Protein AF-A0A0E1WCN3-F1 (afdb_monomer_lite)

pLDDT: mean 86.51, std 7.14, range [53.78, 95.5]

Foldseek 3Di:
DWDWDDDPQKIKIKDWDWDQDDPVGIKIFIWIWIARNPPRHTPDTDTRLDIGHPPDDDDPVVVVVSVVVSVVVVVVVVVVD

Radius of gyration: 14.01 Å; chains: 1; bounding box: 36×18×38 Å

Secondary structure (DSSP, 8-state):
-EEEEEETTEEEEEEEEEEEEETTEEEEEEEEEEEETTT--EEEEEEEEEEEETTPPP-HHHHHHHHHHHHHHHHHHHHT-

Sequence (81 aa):
MLERFTYRGYDVEIEAIEREGDALGPRVLVGMSIVRVRDGEVLFRESPIRVLPAGVTITSELAIEYRRDEARRRVDDATAR

Structure (mmCIF, N/CA/C/O backbone):
data_AF-A0A0E1WCN3-F1
#
_entry.id   AF-A0A0E1WCN3-F1
#
loop_
_atom_site.group_PDB
_atom_site.id
_atom_site.type_symbol
_atom_site.label_atom_id
_atom_site.label_alt_id
_atom_site.label_comp_id
_atom_site.label_asym_id
_atom_site.label_entity_id
_atom_site.label_seq_id
_atom_site.pdbx_PDB_ins_code
_atom_site.Cartn_x
_atom_site.Cartn_y
_atom_site.Cartn_z
_atom_site.occupancy
_atom_site.B_iso_or_equiv
_atom_site.auth_seq_id
_atom_site.auth_comp_id
_atom_site.auth_asym_id
_atom_site.auth_atom_id
_atom_site.pdbx_PDB_model_num
ATOM 1 N N . MET A 1 1 ? 11.204 -1.432 1.463 1.00 82.00 1 MET A N 1
ATOM 2 C CA . MET A 1 1 ? 10.812 -0.389 2.438 1.00 82.00 1 MET A CA 1
ATOM 3 C C . MET A 1 1 ? 9.464 -0.758 3.034 1.00 82.00 1 MET A C 1
ATOM 5 O O . MET A 1 1 ? 8.623 -1.259 2.301 1.00 82.00 1 MET A O 1
ATOM 9 N N . LEU A 1 2 ? 9.271 -0.531 4.334 1.00 85.62 2 LEU A N 1
ATOM 10 C CA . LEU A 1 2 ? 8.002 -0.759 5.024 1.00 85.62 2 LEU A CA 1
ATOM 11 C C . LEU A 1 2 ? 7.613 0.521 5.765 1.00 85.62 2 LEU A C 1
ATOM 13 O O . LEU A 1 2 ? 8.376 0.979 6.614 1.00 85.62 2 LEU A O 1
ATOM 17 N N . GLU A 1 3 ? 6.454 1.085 5.444 1.00 87.75 3 GLU A N 1
ATOM 18 C CA . GLU A 1 3 ? 5.901 2.272 6.101 1.00 87.75 3 GLU A CA 1
ATOM 19 C C . GLU A 1 3 ? 4.590 1.901 6.797 1.00 87.75 3 GLU A C 1
ATOM 21 O O . GLU A 1 3 ? 3.769 1.160 6.254 1.00 87.75 3 GLU A O 1
ATOM 26 N N . ARG A 1 4 ? 4.407 2.386 8.027 1.00 90.81 4 ARG A N 1
ATOM 27 C CA . ARG A 1 4 ? 3.227 2.116 8.851 1.00 90.81 4 ARG A CA 1
ATOM 28 C C . ARG A 1 4 ? 2.750 3.406 9.486 1.00 90.81 4 ARG A C 1
ATOM 30 O O . ARG A 1 4 ? 3.551 4.123 10.084 1.00 90.81 4 ARG A O 1
ATOM 37 N N . PHE A 1 5 ? 1.455 3.673 9.401 1.00 90.50 5 PHE A N 1
ATOM 38 C CA . PHE A 1 5 ? 0.842 4.826 10.048 1.00 90.50 5 PHE A CA 1
ATOM 39 C C . PHE A 1 5 ? -0.611 4.543 10.410 1.00 90.50 5 PHE A C 1
ATOM 41 O O . PHE A 1 5 ? -1.274 3.702 9.803 1.00 90.50 5 PHE A O 1
ATOM 48 N N . THR A 1 6 ? -1.122 5.286 11.386 1.00 90.69 6 THR A N 1
ATOM 49 C CA . THR A 1 6 ? -2.530 5.219 11.771 1.00 90.69 6 THR A CA 1
ATOM 50 C C . THR A 1 6 ? -3.288 6.376 11.129 1.00 90.69 6 THR A C 1
ATOM 52 O O . THR A 1 6 ? -2.908 7.541 11.250 1.00 90.69 6 THR A O 1
ATOM 55 N N . TYR A 1 7 ? -4.403 6.074 10.474 1.00 85.56 7 TYR A N 1
ATOM 56 C CA . TYR A 1 7 ? -5.286 7.054 9.855 1.00 85.56 7 TYR A CA 1
ATOM 57 C C . TYR A 1 7 ? -6.728 6.796 10.283 1.00 85.56 7 TYR A C 1
ATOM 59 O O . TYR A 1 7 ? -7.286 5.753 9.974 1.00 85.56 7 TYR A O 1
ATOM 67 N N . ARG A 1 8 ? -7.358 7.745 10.991 1.00 88.75 8 ARG A N 1
ATOM 68 C CA . ARG A 1 8 ? -8.787 7.690 11.383 1.00 88.75 8 ARG A CA 1
ATOM 69 C C . ARG A 1 8 ? -9.232 6.367 12.049 1.00 88.75 8 ARG A C 1
ATOM 71 O O . ARG A 1 8 ? -10.345 5.908 11.811 1.00 88.75 8 ARG A O 1
ATOM 78 N N . GLY A 1 9 ? -8.384 5.768 12.889 1.00 91.12 9 GLY A N 1
ATOM 79 C CA . GLY A 1 9 ? -8.678 4.495 13.569 1.00 91.12 9 GLY A CA 1
ATOM 80 C C . GLY A 1 9 ? -8.400 3.241 12.730 1.00 91.12 9 GLY A C 1
ATOM 81 O O . GLY A 1 9 ? -8.848 2.150 13.088 1.00 91.12 9 GLY A O 1
ATOM 82 N N . TYR A 1 10 ? -7.666 3.394 11.630 1.00 92.38 10 TYR A N 1
ATOM 83 C CA . TYR A 1 10 ? -7.150 2.307 10.808 1.00 92.38 10 TYR A CA 1
ATOM 84 C C . TYR A 1 10 ? -5.628 2.304 10.855 1.00 92.38 10 TYR A C 1
ATOM 86 O O . TYR A 1 10 ? -5.017 3.361 10.705 1.00 92.38 10 TYR A O 1
ATOM 94 N N . ASP A 1 11 ? -5.033 1.131 11.013 1.00 93.69 11 ASP A N 1
ATOM 95 C CA . ASP A 1 11 ? -3.614 0.922 10.784 1.00 93.69 11 ASP A CA 1
ATOM 96 C C . ASP A 1 11 ? -3.406 0.623 9.307 1.00 93.69 11 ASP A C 1
ATOM 98 O O . ASP A 1 11 ? -4.009 -0.292 8.741 1.00 93.69 11 ASP A O 1
ATOM 102 N N . VAL A 1 12 ? -2.573 1.440 8.678 1.00 91.19 12 VAL A N 1
ATOM 103 C CA . VAL A 1 12 ? -2.218 1.328 7.271 1.00 91.19 12 VAL A CA 1
ATOM 104 C C . VAL A 1 12 ? -0.766 0.892 7.193 1.00 91.19 12 VAL A C 1
ATOM 106 O O . VAL A 1 12 ? 0.117 1.517 7.780 1.00 91.19 12 VAL A O 1
ATOM 109 N N . GLU A 1 13 ? -0.526 -0.186 6.459 1.00 92.94 13 GLU A N 1
ATOM 110 C CA . GLU A 1 13 ? 0.805 -0.688 6.145 1.00 92.94 13 GLU A CA 1
ATOM 111 C C . GLU A 1 13 ? 1.031 -0.602 4.638 1.00 92.94 13 GLU A C 1
ATOM 113 O O . GLU A 1 13 ? 0.177 -1.007 3.845 1.00 92.94 13 GLU A O 1
ATOM 118 N N . ILE A 1 14 ? 2.191 -0.077 4.258 1.00 89.75 14 ILE A N 1
ATOM 119 C CA . ILE A 1 14 ? 2.659 0.003 2.881 1.00 89.75 14 ILE A CA 1
ATOM 120 C C . ILE A 1 14 ? 3.977 -0.744 2.790 1.00 89.75 14 ILE A C 1
ATOM 122 O O . ILE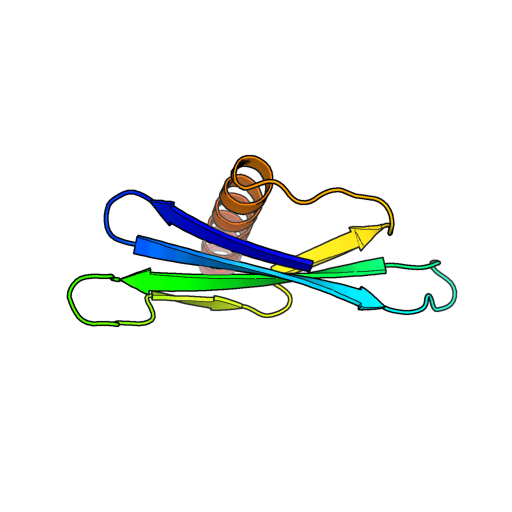 A 1 14 ? 4.955 -0.402 3.457 1.00 89.75 14 ILE A O 1
ATOM 126 N N . GLU A 1 15 ? 4.013 -1.730 1.908 1.00 90.50 15 GLU A N 1
ATOM 127 C CA . GLU A 1 15 ? 5.212 -2.492 1.607 1.00 90.50 15 GLU A CA 1
ATOM 128 C C . GLU A 1 15 ? 5.684 -2.135 0.199 1.00 90.50 15 GLU A C 1
ATOM 130 O O . GLU A 1 15 ? 4.935 -2.253 -0.763 1.00 90.50 15 GLU A O 1
ATOM 135 N N . ALA A 1 16 ? 6.927 -1.687 0.062 1.00 88.00 16 ALA A N 1
ATOM 136 C CA . ALA A 1 16 ? 7.554 -1.436 -1.228 1.00 88.00 16 ALA A CA 1
ATOM 137 C C . ALA A 1 16 ? 8.735 -2.394 -1.405 1.00 88.00 16 ALA A C 1
ATOM 139 O O . ALA A 1 16 ? 9.734 -2.304 -0.681 1.00 88.00 16 ALA A O 1
ATOM 140 N N . ILE A 1 17 ? 8.609 -3.313 -2.360 1.00 88.25 17 ILE A N 1
ATOM 141 C CA . ILE A 1 17 ? 9.609 -4.336 -2.669 1.00 88.25 17 ILE A CA 1
ATOM 142 C C . ILE A 1 17 ? 10.255 -3.987 -4.005 1.00 88.25 17 ILE A C 1
ATOM 144 O O . ILE A 1 17 ? 9.591 -3.970 -5.043 1.00 88.25 17 ILE A O 1
ATOM 148 N N . GLU A 1 18 ? 11.557 -3.722 -3.980 1.00 87.25 18 GLU A N 1
ATOM 149 C CA . GLU A 1 18 ? 12.345 -3.600 -5.201 1.00 87.25 18 GLU A CA 1
ATOM 150 C C . GLU A 1 18 ? 12.4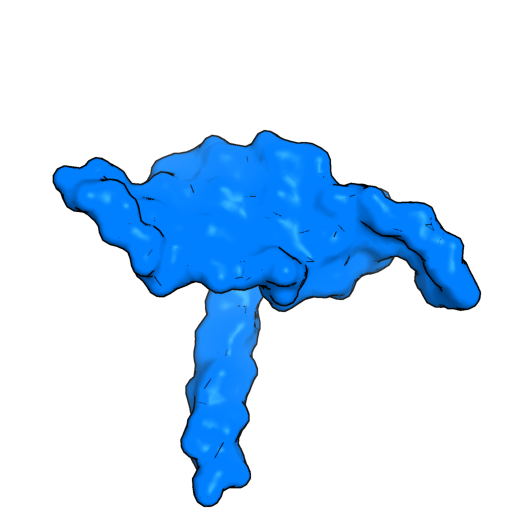70 -4.966 -5.879 1.00 87.25 18 GLU A C 1
ATOM 152 O O . GLU A 1 18 ? 12.781 -5.981 -5.254 1.00 87.25 18 GLU A O 1
ATOM 157 N N . ARG A 1 19 ? 12.204 -4.983 -7.179 1.00 82.38 19 ARG A N 1
ATOM 158 C CA . ARG A 1 19 ? 12.371 -6.130 -8.062 1.00 82.38 19 ARG A CA 1
ATOM 159 C C . ARG A 1 19 ? 13.455 -5.785 -9.067 1.00 82.38 19 ARG A C 1
ATOM 161 O O . ARG A 1 19 ? 13.356 -4.768 -9.762 1.00 82.38 19 ARG A O 1
ATOM 168 N N . GLU A 1 20 ? 14.461 -6.656 -9.151 1.00 75.12 20 GLU A N 1
ATOM 169 C CA . GLU A 1 20 ? 15.441 -6.606 -10.232 1.00 75.12 20 GLU A CA 1
ATOM 170 C C . GLU A 1 20 ? 14.712 -6.610 -11.576 1.00 75.12 20 GLU A C 1
ATOM 172 O O . GLU A 1 20 ? 13.753 -7.360 -11.790 1.00 75.12 20 GLU A O 1
ATOM 177 N N . GLY A 1 21 ? 15.126 -5.678 -12.429 1.00 65.75 21 GLY A N 1
ATOM 178 C CA . GLY A 1 21 ? 14.456 -5.388 -13.682 1.00 65.75 21 GLY A CA 1
ATOM 179 C C . GLY A 1 21 ? 14.604 -6.509 -14.695 1.00 65.75 21 GLY A C 1
ATOM 180 O O . GLY A 1 21 ? 15.682 -7.072 -14.857 1.00 65.75 21 GLY A O 1
ATOM 181 N N . ASP A 1 22 ? 13.520 -6.779 -15.415 1.00 70.38 22 ASP A N 1
ATOM 182 C CA . ASP A 1 22 ? 13.564 -7.481 -16.694 1.00 70.38 22 ASP A CA 1
ATOM 183 C C . ASP A 1 22 ? 13.908 -6.477 -17.822 1.00 70.38 22 ASP A C 1
ATOM 185 O O . ASP A 1 22 ? 14.562 -5.457 -17.591 1.00 70.38 22 ASP A O 1
ATOM 189 N N . ALA A 1 23 ? 13.458 -6.723 -19.055 1.00 71.12 23 ALA A N 1
ATOM 190 C CA . ALA A 1 23 ? 13.659 -5.822 -20.195 1.00 71.12 23 ALA A CA 1
ATOM 191 C C . ALA A 1 23 ? 13.138 -4.381 -19.978 1.00 71.12 23 ALA A C 1
ATOM 193 O O . ALA A 1 23 ? 13.479 -3.487 -20.750 1.00 71.12 23 ALA A O 1
ATOM 194 N N . LEU A 1 24 ? 12.312 -4.143 -18.954 1.00 72.12 24 LEU A N 1
ATOM 195 C CA . LEU A 1 24 ? 11.692 -2.851 -18.657 1.00 72.12 24 LEU A CA 1
ATOM 196 C C . LEU A 1 24 ? 12.380 -2.096 -17.506 1.00 72.12 24 LEU A C 1
ATOM 198 O O . LEU A 1 24 ? 11.869 -1.063 -17.066 1.00 72.12 24 LEU A O 1
ATOM 202 N N . GLY A 1 25 ? 13.532 -2.587 -17.039 1.00 80.12 25 GLY A N 1
ATOM 203 C CA . GLY A 1 25 ? 14.328 -1.958 -15.988 1.00 80.12 25 GLY A CA 1
ATOM 204 C C . GLY A 1 25 ? 13.812 -2.230 -14.568 1.00 80.12 25 GLY A C 1
ATOM 205 O O . GLY A 1 25 ? 12.776 -2.875 -14.386 1.00 80.12 25 GLY A O 1
ATOM 206 N N . PRO A 1 26 ? 14.561 -1.794 -13.539 1.00 84.62 26 PRO A N 1
ATOM 207 C CA . PRO A 1 26 ? 14.235 -2.057 -12.141 1.00 84.62 26 PRO A CA 1
ATOM 208 C C . PRO A 1 26 ? 12.906 -1.405 -11.748 1.00 84.62 26 PRO A C 1
ATOM 210 O O . PRO A 1 26 ? 12.591 -0.279 -12.148 1.00 84.62 26 PRO A O 1
ATOM 213 N N . ARG A 1 27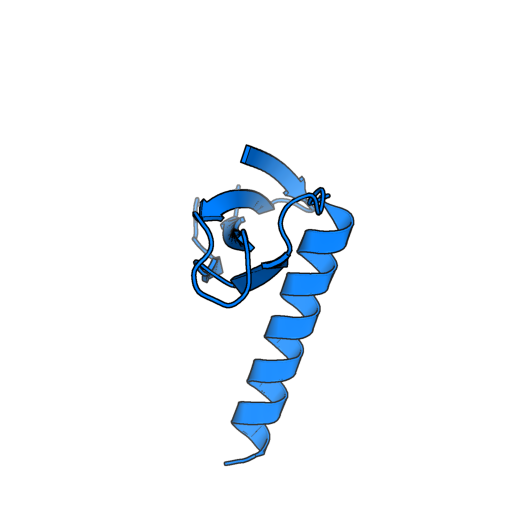 ? 12.115 -2.131 -10.957 1.00 89.38 27 ARG A N 1
ATOM 214 C CA . ARG A 1 27 ? 10.749 -1.749 -10.577 1.00 89.38 27 ARG A CA 1
ATOM 215 C C . ARG A 1 27 ? 10.536 -1.895 -9.084 1.00 89.38 27 ARG A C 1
ATOM 217 O O . ARG A 1 27 ? 11.195 -2.689 -8.425 1.00 89.38 27 ARG A O 1
ATOM 224 N N . VAL A 1 28 ? 9.551 -1.173 -8.572 1.00 88.56 28 VAL A N 1
ATOM 225 C CA . VAL A 1 28 ? 9.064 -1.305 -7.202 1.00 88.56 28 VAL A CA 1
ATOM 226 C C . VAL A 1 28 ? 7.637 -1.830 -7.247 1.00 88.56 28 VAL A C 1
ATOM 228 O O . VAL A 1 28 ? 6.761 -1.245 -7.889 1.00 88.56 28 VAL A O 1
ATOM 231 N N . LEU A 1 29 ? 7.414 -2.952 -6.570 1.00 89.56 29 LEU A N 1
ATOM 232 C CA . LEU A 1 29 ? 6.090 -3.484 -6.285 1.00 89.56 29 LEU A CA 1
ATOM 233 C C . LEU A 1 29 ? 5.600 -2.869 -4.980 1.00 89.56 29 LEU A C 1
ATOM 235 O O . LEU A 1 29 ? 6.258 -3.004 -3.951 1.00 89.56 29 LEU A O 1
ATOM 239 N N . VAL A 1 30 ? 4.454 -2.199 -5.028 1.00 89.50 30 VAL A N 1
ATOM 240 C CA . VAL A 1 30 ? 3.831 -1.593 -3.852 1.00 89.50 30 VAL A CA 1
ATOM 241 C C . VAL A 1 30 ? 2.665 -2.468 -3.420 1.00 89.50 30 VAL A C 1
ATOM 243 O O . VAL A 1 30 ? 1.738 -2.678 -4.200 1.00 89.50 30 VAL A O 1
ATOM 246 N N . GLY A 1 31 ? 2.709 -2.971 -2.194 1.00 92.38 31 GLY A N 1
ATOM 247 C CA . GLY A 1 31 ? 1.610 -3.610 -1.483 1.00 92.38 31 GLY A CA 1
ATOM 248 C C . GLY A 1 31 ? 1.022 -2.681 -0.421 1.00 92.38 31 GLY A C 1
ATOM 249 O O . GLY A 1 31 ? 1.692 -1.775 0.077 1.00 92.38 31 GLY A O 1
ATOM 250 N N . MET A 1 32 ? -0.245 -2.900 -0.081 1.00 93.31 32 MET A N 1
ATOM 251 C CA . MET A 1 32 ? -0.948 -2.151 0.956 1.00 93.31 32 MET A CA 1
ATOM 252 C C . MET A 1 32 ? -1.873 -3.060 1.768 1.00 93.31 32 MET A C 1
ATOM 254 O O . MET A 1 32 ? -2.600 -3.889 1.215 1.00 93.31 32 MET A O 1
ATOM 258 N N . SER A 1 33 ? -1.894 -2.839 3.080 1.00 94.31 33 SER A N 1
ATOM 259 C CA . SER A 1 33 ? -2.831 -3.443 4.025 1.00 94.31 33 SER A CA 1
ATOM 260 C C . SER A 1 33 ? -3.495 -2.359 4.871 1.00 94.31 33 SER A C 1
ATOM 262 O O . SER A 1 33 ? -2.841 -1.403 5.283 1.00 94.31 33 SER A O 1
ATOM 264 N N . ILE A 1 34 ? -4.798 -2.493 5.120 1.00 92.69 34 ILE A N 1
ATOM 265 C CA . ILE A 1 34 ? -5.563 -1.612 6.007 1.00 92.69 34 ILE A CA 1
ATOM 266 C C . ILE A 1 34 ? -6.302 -2.483 7.013 1.00 92.69 34 ILE A C 1
ATOM 268 O O . ILE A 1 34 ? -7.165 -3.285 6.645 1.00 92.69 34 ILE A O 1
ATOM 272 N N . VAL A 1 35 ? -5.982 -2.287 8.286 1.00 95.06 35 VAL A N 1
ATOM 273 C CA . VAL A 1 35 ? -6.544 -3.026 9.413 1.00 95.06 35 VAL A CA 1
ATOM 274 C C . VAL A 1 35 ? -7.283 -2.056 10.321 1.00 95.06 35 VAL A C 1
ATOM 276 O O . VAL A 1 35 ? -6.805 -0.961 10.604 1.00 95.06 35 VAL A O 1
ATOM 279 N N . ARG A 1 36 ? -8.478 -2.414 10.780 1.00 95.44 36 ARG A N 1
ATOM 280 C CA . ARG A 1 36 ? -9.206 -1.597 11.748 1.00 95.44 36 ARG A CA 1
ATOM 281 C 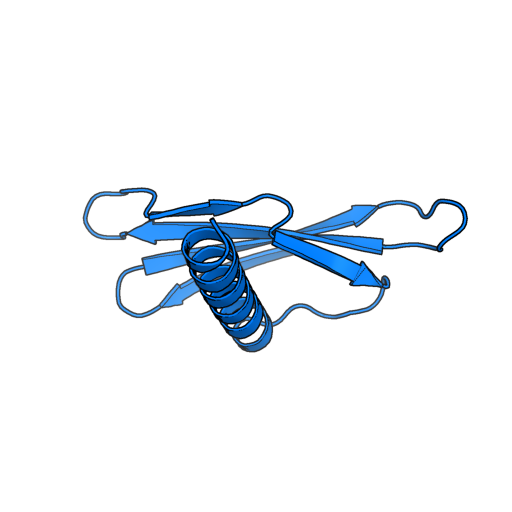C . ARG A 1 36 ? -8.612 -1.800 13.141 1.00 95.44 36 ARG A C 1
ATOM 283 O O . ARG A 1 36 ? -8.579 -2.914 13.647 1.00 95.44 36 ARG A O 1
ATOM 290 N N . VAL A 1 37 ? -8.210 -0.708 13.793 1.00 94.88 37 VAL A N 1
ATOM 291 C CA . VAL A 1 37 ? -7.490 -0.752 15.083 1.00 94.88 37 VAL A CA 1
ATOM 292 C C . VAL A 1 37 ? -8.318 -1.414 16.186 1.00 94.88 37 VAL A C 1
ATOM 294 O O . VAL A 1 37 ? -7.787 -2.139 17.019 1.00 94.88 37 VAL A O 1
ATOM 297 N N . ARG A 1 38 ? -9.633 -1.166 16.211 1.00 94.69 38 ARG A N 1
ATOM 298 C CA . ARG A 1 38 ? -10.493 -1.566 17.339 1.00 94.69 38 ARG A CA 1
ATOM 299 C C . ARG A 1 38 ? -10.643 -3.082 17.509 1.00 94.69 38 ARG A C 1
ATOM 301 O O . ARG A 1 38 ? -10.876 -3.538 18.620 1.00 94.69 38 ARG A O 1
ATOM 308 N N . ASP A 1 39 ? -10.618 -3.827 16.408 1.00 95.00 39 ASP A N 1
ATOM 309 C CA . ASP A 1 39 ? -10.989 -5.247 16.346 1.00 95.00 39 ASP A CA 1
ATOM 310 C C . ASP A 1 39 ? -9.995 -6.084 15.527 1.00 95.00 39 ASP A C 1
ATOM 312 O O . ASP A 1 39 ? -10.117 -7.305 15.482 1.00 95.00 39 ASP A O 1
ATOM 316 N N . GLY A 1 40 ? -8.996 -5.453 14.902 1.00 93.19 40 GLY A N 1
ATOM 317 C CA . GLY A 1 40 ? -8.022 -6.127 14.052 1.00 93.19 40 GLY A CA 1
ATOM 318 C C . GLY A 1 40 ? -8.593 -6.594 12.712 1.00 93.19 40 GLY A C 1
ATOM 319 O O . GLY A 1 40 ? -7.943 -7.379 12.022 1.00 93.19 40 GLY A O 1
ATOM 320 N N . GLU A 1 41 ? -9.795 -6.152 12.322 1.00 95.50 41 GLU A N 1
ATOM 321 C CA . GLU A 1 41 ? -10.410 -6.571 11.062 1.00 95.50 41 GLU A CA 1
ATOM 322 C C . GLU A 1 41 ? -9.590 -6.065 9.866 1.00 95.50 41 GLU A C 1
ATOM 324 O O . GLU A 1 41 ? -9.357 -4.863 9.717 1.00 95.50 41 GLU A O 1
ATOM 329 N N . VAL A 1 42 ? -9.178 -6.975 8.979 1.00 94.31 42 VAL A N 1
ATOM 330 C CA . VAL A 1 42 ? -8.514 -6.619 7.718 1.00 94.31 42 VAL A CA 1
ATOM 331 C C . VAL A 1 42 ? -9.569 -6.139 6.726 1.00 94.31 42 VAL A C 1
ATOM 333 O O . VAL A 1 42 ? -10.347 -6.931 6.202 1.00 94.31 42 VAL A O 1
ATOM 336 N N . LEU A 1 43 ? -9.582 -4.837 6.444 1.00 91.19 43 LEU A N 1
ATOM 337 C CA . LEU A 1 43 ? -10.540 -4.222 5.518 1.00 91.19 43 LEU A CA 1
ATOM 338 C C . LEU A 1 43 ? -10.043 -4.220 4.076 1.00 91.19 43 LEU A C 1
ATOM 340 O O . LEU A 1 43 ? -10.828 -4.106 3.135 1.00 91.19 43 LEU A O 1
ATOM 344 N N . PHE A 1 44 ? -8.727 -4.279 3.901 1.00 91.25 44 PHE A N 1
ATOM 345 C CA . PHE A 1 44 ? -8.098 -4.258 2.595 1.00 91.25 44 PHE A CA 1
ATOM 346 C C . PHE A 1 44 ? -6.716 -4.891 2.671 1.00 91.25 44 PHE A C 1
ATOM 348 O O . PHE A 1 44 ? -5.957 -4.604 3.595 1.00 91.25 44 PHE A O 1
ATOM 355 N N . ARG A 1 45 ? -6.384 -5.718 1.680 1.00 92.81 45 ARG A N 1
ATOM 356 C CA . ARG A 1 45 ? -5.044 -6.269 1.502 1.00 92.81 45 ARG A CA 1
ATOM 357 C C . ARG A 1 45 ? -4.809 -6.572 0.029 1.00 92.81 45 ARG A C 1
ATOM 359 O O . ARG A 1 45 ? -5.510 -7.398 -0.539 1.00 92.81 45 ARG A O 1
ATOM 366 N N . GLU A 1 46 ? -3.815 -5.920 -0.554 1.00 90.94 46 GLU A N 1
ATOM 367 C CA . GLU A 1 46 ? -3.424 -6.060 -1.958 1.00 90.94 46 GLU A CA 1
ATOM 368 C C . GLU A 1 46 ? -1.899 -6.039 -2.056 1.00 90.94 46 GLU A C 1
ATOM 370 O O . GLU A 1 46 ? -1.253 -5.152 -1.497 1.00 90.94 46 GLU A O 1
ATOM 375 N N . SER A 1 47 ? -1.312 -7.006 -2.759 1.00 89.62 47 SER A N 1
ATOM 376 C CA . SER A 1 47 ? 0.127 -7.029 -3.032 1.00 89.62 47 SER A CA 1
ATOM 377 C C . SER A 1 47 ? 0.404 -7.721 -4.378 1.00 89.62 47 SER A C 1
ATOM 379 O O . SER A 1 47 ? 0.274 -8.946 -4.449 1.00 89.62 47 SER A O 1
ATOM 381 N N . PRO A 1 48 ? 0.765 -6.973 -5.445 1.00 89.12 48 PRO A N 1
ATOM 382 C CA . PRO A 1 48 ? 0.888 -5.512 -5.507 1.00 89.12 48 PRO A CA 1
ATOM 383 C C . PRO A 1 48 ? -0.447 -4.799 -5.799 1.00 89.12 48 PRO A C 1
ATOM 385 O O . PRO A 1 48 ? -1.216 -5.247 -6.641 1.00 89.12 48 PRO A O 1
ATOM 388 N N . ILE A 1 49 ? -0.664 -3.626 -5.197 1.00 88.88 49 ILE A N 1
ATOM 389 C CA . ILE A 1 49 ? -1.688 -2.654 -5.630 1.00 88.88 49 ILE A CA 1
ATOM 390 C C . ILE A 1 49 ? -1.176 -1.774 -6.788 1.00 88.88 49 ILE A C 1
ATOM 392 O O . ILE A 1 49 ? -1.954 -1.239 -7.581 1.00 88.88 49 ILE A O 1
ATOM 396 N N . ARG A 1 50 ? 0.150 -1.592 -6.906 1.00 89.44 50 ARG A N 1
ATOM 397 C CA . ARG A 1 50 ? 0.761 -0.816 -7.995 1.00 89.44 50 ARG A CA 1
ATOM 398 C C . ARG A 1 50 ? 2.189 -1.269 -8.299 1.00 89.44 50 ARG A C 1
ATOM 400 O O . ARG A 1 50 ? 2.906 -1.749 -7.425 1.00 89.44 50 ARG A O 1
ATOM 407 N N . VAL A 1 51 ? 2.594 -1.082 -9.553 1.00 89.56 51 VAL A N 1
ATOM 408 C CA . VAL A 1 51 ? 3.963 -1.291 -10.041 1.00 89.56 51 VAL A CA 1
ATOM 409 C C . VAL A 1 51 ? 4.502 0.049 -10.518 1.00 89.56 51 VAL A C 1
ATOM 411 O O . VAL A 1 51 ? 3.832 0.737 -11.288 1.00 89.56 51 VAL A O 1
ATOM 414 N N . LEU A 1 52 ? 5.691 0.422 -10.055 1.00 88.06 52 LEU A N 1
ATOM 415 C CA . LEU A 1 52 ? 6.316 1.712 -10.344 1.00 88.06 52 LEU A CA 1
ATOM 416 C C . LEU A 1 52 ? 7.758 1.522 -10.825 1.00 88.06 52 LEU A C 1
ATOM 418 O O . LEU A 1 52 ? 8.368 0.493 -10.521 1.00 88.06 52 LEU A O 1
ATOM 422 N N . PRO A 1 53 ? 8.330 2.496 -11.552 1.00 87.56 53 PRO A N 1
ATOM 423 C CA . PRO A 1 53 ? 9.769 2.540 -11.787 1.00 87.56 53 PRO A CA 1
ATOM 424 C C . PRO A 1 53 ? 10.544 2.588 -10.464 1.00 87.56 53 PRO A C 1
ATOM 426 O O . PRO A 1 53 ? 10.072 3.167 -9.481 1.00 87.56 53 PRO A O 1
ATOM 429 N N . ALA A 1 54 ? 11.741 2.003 -10.434 1.00 84.38 54 ALA A N 1
ATOM 430 C CA . ALA A 1 54 ? 12.634 2.158 -9.291 1.00 84.38 54 ALA A CA 1
ATOM 431 C C . ALA A 1 54 ? 13.030 3.626 -9.064 1.00 84.38 54 ALA A C 1
ATOM 433 O O . ALA A 1 54 ? 13.064 4.431 -9.995 1.00 84.38 54 ALA A O 1
ATOM 434 N N . GLY A 1 55 ? 13.317 3.970 -7.806 1.00 81.56 55 GLY A N 1
ATOM 435 C CA . GLY A 1 55 ? 13.649 5.337 -7.389 1.00 81.56 55 GLY A CA 1
ATOM 436 C C . GLY A 1 55 ? 12.444 6.218 -7.044 1.00 81.56 55 GLY A C 1
ATOM 437 O O . GLY A 1 55 ? 12.633 7.345 -6.595 1.00 81.56 55 GLY A O 1
ATOM 438 N N . VAL A 1 56 ? 11.210 5.724 -7.203 1.00 82.81 56 VAL A N 1
ATOM 439 C CA . VAL A 1 56 ? 10.017 6.417 -6.699 1.00 82.81 56 VAL A CA 1
ATOM 440 C C . VAL A 1 56 ? 9.901 6.210 -5.190 1.00 82.81 56 VAL A C 1
ATOM 442 O O . VAL A 1 56 ? 9.705 5.089 -4.719 1.00 82.81 56 VAL A O 1
ATOM 445 N N . THR A 1 57 ? 9.971 7.302 -4.433 1.00 82.00 57 THR A N 1
ATOM 446 C CA . THR A 1 57 ? 9.666 7.302 -2.999 1.00 82.00 57 THR A CA 1
ATOM 447 C C . THR A 1 57 ? 8.159 7.210 -2.799 1.00 82.00 57 THR A C 1
ATOM 449 O O . THR A 1 57 ? 7.409 8.065 -3.270 1.00 82.00 57 THR A O 1
ATOM 452 N N . ILE A 1 58 ? 7.710 6.179 -2.086 1.00 82.12 58 ILE A N 1
ATOM 453 C CA . ILE A 1 58 ? 6.306 6.056 -1.691 1.00 82.12 58 ILE A CA 1
ATOM 454 C C . ILE A 1 58 ? 6.106 6.852 -0.414 1.00 82.12 58 ILE A C 1
ATOM 456 O O . ILE A 1 58 ? 6.801 6.603 0.563 1.00 82.12 58 ILE A O 1
ATOM 460 N N . THR A 1 59 ? 5.177 7.803 -0.439 1.00 83.19 59 THR A N 1
ATOM 461 C CA . THR A 1 59 ? 4.727 8.513 0.760 1.00 83.19 59 THR A CA 1
ATOM 462 C C . THR A 1 59 ? 3.327 8.052 1.142 1.00 83.19 59 THR A C 1
ATOM 464 O O . THR A 1 59 ? 2.580 7.509 0.317 1.00 83.19 59 THR A O 1
ATOM 467 N N . SER A 1 60 ? 2.942 8.328 2.385 1.00 77.88 60 SER A N 1
ATOM 468 C CA . SER A 1 60 ? 1.578 8.142 2.876 1.00 77.88 60 SER A CA 1
ATOM 469 C C . SER A 1 60 ? 0.509 8.777 1.959 1.00 77.88 60 SER A C 1
ATOM 471 O O . SER A 1 60 ? -0.515 8.147 1.686 1.00 77.88 60 SER A O 1
ATOM 473 N N . GLU A 1 61 ? 0.728 9.985 1.422 1.00 83.94 61 GLU A N 1
ATOM 474 C CA . GLU A 1 61 ? -0.217 10.658 0.512 1.00 83.94 61 GLU A CA 1
ATOM 475 C C . GLU A 1 61 ? -0.391 9.903 -0.808 1.00 83.94 61 GLU A C 1
ATOM 477 O O . GLU A 1 61 ? -1.520 9.662 -1.245 1.00 83.94 61 GLU A O 1
ATOM 482 N N . LEU A 1 62 ? 0.723 9.497 -1.421 1.00 84.69 62 LEU A N 1
ATOM 483 C CA . LEU A 1 62 ? 0.724 8.777 -2.692 1.00 84.69 62 LEU A CA 1
ATOM 484 C C . LEU A 1 62 ? 0.048 7.405 -2.552 1.00 84.69 62 LEU A C 1
ATOM 486 O O . LEU A 1 62 ? -0.687 6.953 -3.428 1.00 84.69 62 LEU A O 1
ATOM 490 N N . ALA A 1 63 ? 0.231 6.755 -1.408 1.00 81.00 63 ALA A N 1
ATOM 491 C CA . ALA A 1 63 ? -0.435 5.501 -1.103 1.00 81.00 63 ALA A CA 1
ATOM 492 C C . ALA A 1 63 ? -1.959 5.666 -0.957 1.00 81.00 63 ALA A C 1
ATOM 494 O O . ALA A 1 63 ? -2.723 4.847 -1.476 1.00 81.00 63 ALA A O 1
ATOM 495 N N . ILE A 1 64 ? -2.423 6.744 -0.310 1.00 82.75 64 ILE A N 1
ATOM 496 C CA . ILE A 1 64 ? -3.857 7.074 -0.239 1.00 82.75 64 ILE A CA 1
ATOM 497 C C . ILE A 1 64 ? -4.430 7.287 -1.647 1.00 82.75 64 ILE A C 1
ATOM 499 O O . ILE A 1 64 ? -5.538 6.825 -1.934 1.00 82.75 64 ILE A O 1
ATOM 503 N N . GLU A 1 65 ? -3.690 7.957 -2.531 1.00 87.88 65 GLU A N 1
ATOM 504 C CA . GLU A 1 65 ? -4.074 8.122 -3.934 1.00 87.88 65 GLU A CA 1
ATOM 505 C C . GLU A 1 65 ? -4.193 6.771 -4.648 1.00 87.88 65 GLU A C 1
ATOM 507 O O . GLU A 1 65 ? -5.229 6.485 -5.246 1.00 87.88 65 GLU A O 1
ATOM 512 N N . TYR A 1 66 ? -3.210 5.881 -4.496 1.00 87.69 66 TYR A N 1
ATOM 513 C CA . TYR A 1 66 ? -3.260 4.544 -5.097 1.00 87.69 66 TYR A CA 1
ATOM 514 C C . TYR A 1 66 ? -4.463 3.734 -4.627 1.00 87.69 66 TYR A C 1
ATOM 516 O O . TYR A 1 66 ? -5.109 3.063 -5.434 1.00 87.69 66 TYR A O 1
ATOM 524 N N . ARG A 1 67 ? -4.828 3.840 -3.346 1.00 87.31 67 ARG A N 1
ATOM 525 C CA . ARG A 1 67 ? -6.033 3.190 -2.825 1.00 87.31 67 ARG A CA 1
ATOM 526 C C . ARG A 1 67 ? -7.308 3.741 -3.460 1.00 87.31 67 ARG A C 1
ATOM 528 O O . ARG A 1 67 ? -8.234 2.961 -3.703 1.00 87.31 67 ARG A O 1
ATOM 535 N N . ARG A 1 68 ? -7.378 5.057 -3.693 1.00 88.44 68 ARG A N 1
ATOM 536 C CA . ARG A 1 68 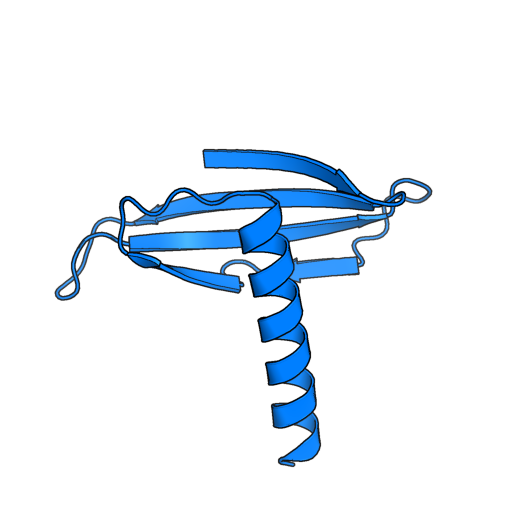? -8.520 5.717 -4.350 1.00 88.44 68 ARG A CA 1
ATOM 537 C C . ARG A 1 68 ? -8.630 5.319 -5.815 1.00 88.44 68 ARG A C 1
ATOM 539 O O . ARG A 1 68 ? -9.726 4.979 -6.251 1.00 88.44 68 ARG A O 1
ATOM 546 N N . ASP A 1 69 ? -7.516 5.316 -6.538 1.00 88.81 69 ASP A N 1
ATOM 547 C CA . ASP A 1 69 ? -7.461 4.862 -7.927 1.00 88.81 69 ASP A CA 1
ATOM 548 C C . ASP A 1 69 ? -7.933 3.415 -8.055 1.00 88.81 69 ASP A C 1
ATOM 550 O O . ASP A 1 69 ? -8.753 3.101 -8.913 1.00 88.81 69 ASP A O 1
ATOM 554 N N . GLU A 1 70 ? -7.453 2.540 -7.172 1.00 86.50 70 GLU A N 1
ATOM 555 C CA . GLU A 1 70 ? -7.841 1.132 -7.158 1.00 86.50 70 GLU A CA 1
ATOM 556 C C . GLU A 1 70 ? -9.326 0.952 -6.815 1.00 86.50 70 GLU A C 1
ATOM 558 O O . GLU A 1 70 ? -10.017 0.140 -7.426 1.00 86.50 70 GLU A O 1
ATOM 563 N N . ALA A 1 71 ? -9.859 1.744 -5.876 1.00 86.56 71 ALA A N 1
ATOM 564 C CA . ALA A 1 71 ? -11.295 1.752 -5.599 1.00 86.56 71 ALA A CA 1
ATOM 565 C C . ALA A 1 71 ? -12.102 2.133 -6.845 1.00 86.56 71 ALA A C 1
ATOM 567 O O . ALA A 1 71 ? -13.103 1.484 -7.138 1.00 86.56 71 ALA A O 1
ATOM 568 N N . ARG A 1 72 ? -11.659 3.169 -7.570 1.00 89.06 72 ARG A N 1
ATOM 569 C CA . ARG A 1 72 ? -12.325 3.642 -8.785 1.00 89.06 72 ARG A CA 1
ATOM 570 C C . ARG A 1 72 ? -12.300 2.577 -9.876 1.00 89.06 72 ARG A C 1
ATOM 572 O O . ARG A 1 72 ? -13.363 2.228 -10.366 1.00 89.06 72 ARG A O 1
ATOM 579 N N . ARG A 1 73 ? -11.133 1.988 -10.163 1.00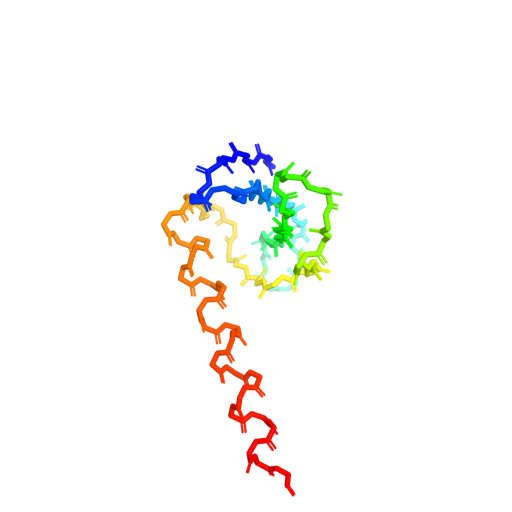 86.62 73 ARG A N 1
ATOM 580 C CA . ARG A 1 73 ? -10.999 0.907 -11.157 1.00 86.62 73 ARG A CA 1
ATOM 581 C C . ARG A 1 73 ? -11.952 -0.252 -10.891 1.00 86.62 73 ARG A C 1
ATOM 583 O O . ARG A 1 73 ? -12.606 -0.714 -11.810 1.00 86.62 73 ARG A O 1
ATOM 590 N N . ARG A 1 74 ? -12.091 -0.683 -9.633 1.00 84.19 74 ARG A N 1
ATOM 591 C CA . ARG A 1 74 ? -13.018 -1.773 -9.279 1.00 84.19 74 ARG A CA 1
ATOM 592 C C . ARG A 1 74 ? -14.480 -1.417 -9.485 1.00 84.19 74 ARG A C 1
ATOM 594 O O . ARG A 1 74 ? -15.260 -2.292 -9.844 1.00 84.19 74 ARG A O 1
ATOM 601 N N . VAL A 1 75 ? -14.860 -0.171 -9.206 1.00 86.69 75 VAL A N 1
ATOM 602 C CA . VAL A 1 75 ? -16.220 0.307 -9.481 1.00 86.69 75 VAL A CA 1
ATOM 603 C C . VAL A 1 75 ? -16.452 0.328 -10.986 1.00 86.69 75 VAL A C 1
ATOM 605 O O . VAL A 1 75 ? -17.445 -0.234 -11.438 1.00 86.69 75 VAL A O 1
ATOM 608 N N . ASP A 1 76 ? -15.514 0.893 -11.745 1.00 86.69 76 ASP A N 1
ATOM 609 C CA . ASP A 1 76 ? -15.599 0.974 -13.202 1.00 86.69 76 ASP A CA 1
ATOM 610 C C . ASP A 1 76 ? -15.716 -0.435 -13.818 1.00 86.69 76 ASP A C 1
ATOM 612 O O . ASP A 1 76 ? -16.660 -0.702 -14.562 1.00 86.69 76 ASP A O 1
ATOM 616 N N . ASP A 1 77 ? -14.858 -1.378 -13.413 1.00 84.75 77 ASP A N 1
ATOM 617 C CA . ASP A 1 77 ? -14.887 -2.779 -13.856 1.00 84.75 77 ASP A CA 1
ATOM 618 C C . ASP A 1 77 ? -16.186 -3.505 -13.469 1.00 84.75 77 ASP A C 1
ATOM 620 O O . ASP A 1 77 ? -16.687 -4.338 -14.228 1.00 84.75 77 ASP A O 1
ATOM 624 N N . ALA A 1 78 ? -16.750 -3.207 -12.293 1.00 80.56 78 ALA A N 1
ATOM 625 C CA . ALA A 1 78 ? -18.023 -3.777 -11.857 1.00 80.56 78 ALA A CA 1
ATOM 626 C C . ALA A 1 78 ? -19.213 -3.227 -12.657 1.00 80.56 78 ALA A C 1
ATOM 628 O O . ALA A 1 78 ? -20.186 -3.948 -12.855 1.00 80.56 78 ALA A O 1
ATOM 629 N N . THR A 1 79 ? -19.137 -1.975 -13.119 1.00 78.81 79 THR A N 1
ATOM 630 C CA . THR A 1 79 ? -20.174 -1.343 -13.954 1.00 78.81 79 THR A CA 1
ATOM 631 C C . THR A 1 79 ? -20.038 -1.639 -15.447 1.00 78.81 79 THR A C 1
ATOM 633 O O . THR A 1 79 ? -20.984 -1.415 -16.197 1.00 78.81 79 THR A O 1
ATOM 636 N N . ALA A 1 80 ? -18.880 -2.136 -15.887 1.00 72.25 80 ALA A N 1
ATOM 637 C CA . ALA A 1 80 ? -18.618 -2.521 -17.274 1.00 72.25 80 ALA A CA 1
ATOM 638 C C . ALA A 1 80 ? -19.093 -3.949 -17.625 1.00 72.25 80 ALA A C 1
ATOM 640 O O . ALA A 1 80 ? -18.913 -4.382 -18.766 1.00 72.25 80 ALA A O 1
ATOM 641 N N . ARG A 1 81 ? -19.668 -4.683 -16.662 1.00 53.78 81 ARG A N 1
ATOM 642 C CA . ARG A 1 81 ? -20.274 -6.015 -16.834 1.00 53.78 81 ARG A CA 1
ATOM 643 C C . ARG A 1 81 ? -21.792 -5.932 -16.863 1.00 53.78 81 ARG A C 1
ATOM 645 O O . ARG A 1 81 ? -22.378 -6.749 -17.605 1.00 53.78 81 ARG A O 1
#

Organism: NCBI:txid320371